Protein AF-A0A6J5U929-F1 (afdb_monomer_lite)

Organism: Prunus armeniaca (NCBI:txid36596)

Structure (mmCIF, N/CA/C/O backbone):
data_AF-A0A6J5U929-F1
#
_entry.id   AF-A0A6J5U929-F1
#
loop_
_atom_site.group_PDB
_atom_site.id
_atom_site.type_symbol
_atom_site.label_atom_id
_atom_site.label_alt_id
_atom_site.label_comp_id
_atom_site.label_asym_id
_atom_site.label_entity_id
_atom_site.label_seq_id
_atom_site.pdbx_PDB_ins_code
_atom_site.Cartn_x
_atom_site.Cartn_y
_atom_site.Cartn_z
_atom_site.occupancy
_atom_site.B_iso_or_equiv
_atom_site.auth_seq_id
_atom_site.auth_comp_id
_atom_site.auth_asym_id
_atom_site.auth_atom_id
_atom_site.pdbx_PDB_model_num
ATOM 1 N N . MET A 1 1 ? 29.048 14.271 -20.921 1.00 42.47 1 MET A N 1
ATOM 2 C CA . MET A 1 1 ? 29.040 13.132 -19.979 1.00 42.47 1 MET A CA 1
ATOM 3 C C . MET A 1 1 ? 27.634 12.599 -20.004 1.00 42.47 1 MET A C 1
ATOM 5 O O . MET A 1 1 ? 26.726 13.245 -19.487 1.00 42.47 1 MET A O 1
ATOM 9 N N . ASP A 1 2 ? 27.470 11.508 -20.732 1.00 53.41 2 ASP A N 1
ATOM 10 C CA . ASP A 1 2 ? 26.174 10.998 -21.149 1.00 53.41 2 ASP A CA 1
ATOM 11 C C . ASP A 1 2 ? 25.442 10.473 -19.909 1.00 53.41 2 ASP A C 1
ATOM 13 O O . ASP A 1 2 ? 25.876 9.509 -19.286 1.00 53.41 2 ASP A O 1
ATOM 17 N N . HIS A 1 3 ? 24.356 11.145 -19.514 1.00 64.94 3 HIS A N 1
ATOM 18 C CA . HIS A 1 3 ? 23.534 10.817 -18.334 1.00 64.94 3 HIS A CA 1
ATOM 19 C C . HIS A 1 3 ? 22.684 9.542 -18.519 1.00 64.94 3 HIS A C 1
ATOM 21 O O . HIS A 1 3 ? 21.766 9.266 -17.752 1.00 64.94 3 HIS A O 1
ATOM 27 N N . CYS A 1 4 ? 22.982 8.763 -19.555 1.00 73.81 4 CYS A N 1
ATOM 28 C CA . CYS A 1 4 ? 22.155 7.684 -20.056 1.00 73.81 4 CYS A CA 1
ATOM 29 C C . CYS A 1 4 ? 22.738 6.322 -19.708 1.00 73.81 4 CYS A C 1
ATOM 31 O O . CYS A 1 4 ? 23.890 6.023 -20.027 1.00 73.81 4 CYS A O 1
ATOM 33 N N . MET A 1 5 ? 21.928 5.478 -19.073 1.00 79.19 5 MET A N 1
ATOM 34 C CA . MET A 1 5 ? 22.334 4.125 -18.708 1.00 79.19 5 MET A CA 1
ATOM 35 C C . MET A 1 5 ? 22.215 3.149 -19.880 1.00 79.19 5 MET A C 1
ATOM 37 O O . MET A 1 5 ? 21.449 3.352 -20.823 1.00 79.19 5 MET A O 1
ATOM 41 N N . SER A 1 6 ? 22.964 2.045 -19.807 1.00 82.88 6 SER A N 1
ATOM 42 C CA . SER A 1 6 ? 22.823 0.967 -20.784 1.00 82.88 6 SER A CA 1
ATOM 43 C C . SER A 1 6 ? 21.460 0.280 -20.652 1.00 82.88 6 SER A C 1
ATOM 45 O O . SER A 1 6 ? 20.872 0.213 -19.569 1.00 82.88 6 SER A O 1
ATOM 47 N N . HIS A 1 7 ? 20.978 -0.303 -21.752 1.00 80.88 7 HIS A N 1
ATOM 48 C CA . HIS A 1 7 ? 19.718 -1.049 -21.763 1.00 80.88 7 HIS A CA 1
ATOM 49 C C . HIS A 1 7 ? 19.667 -2.173 -20.716 1.00 80.88 7 HIS A C 1
ATOM 51 O O . HIS A 1 7 ? 18.620 -2.379 -20.104 1.00 80.88 7 HIS A O 1
ATOM 57 N N . THR A 1 8 ? 20.781 -2.877 -20.488 1.00 85.31 8 THR A N 1
ATOM 58 C CA . THR A 1 8 ? 20.856 -3.960 -19.497 1.00 85.31 8 THR A CA 1
ATOM 59 C C . THR A 1 8 ? 20.686 -3.426 -18.078 1.00 85.31 8 THR A C 1
ATOM 61 O O . THR A 1 8 ? 19.829 -3.925 -17.356 1.00 85.31 8 THR A O 1
ATOM 64 N N . LEU A 1 9 ? 21.405 -2.355 -17.707 1.00 88.00 9 LEU A N 1
ATOM 65 C CA . LEU A 1 9 ? 21.250 -1.745 -16.380 1.00 88.00 9 LEU A CA 1
ATOM 66 C C . LEU A 1 9 ? 19.817 -1.237 -16.1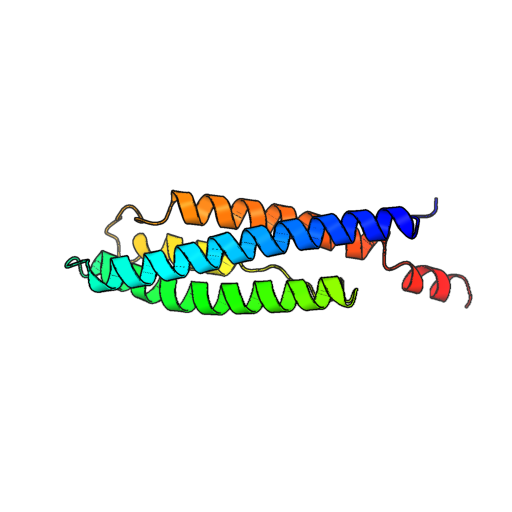60 1.00 88.00 9 LEU A C 1
ATOM 68 O O . LEU A 1 9 ? 19.239 -1.462 -15.100 1.00 88.00 9 LEU A O 1
ATOM 72 N N . CYS A 1 10 ? 19.208 -0.616 -17.172 1.00 88.69 10 CYS A N 1
ATOM 73 C CA . CYS A 1 10 ? 17.813 -0.183 -17.091 1.00 88.69 10 CYS A CA 1
ATOM 74 C C . CYS A 1 10 ? 16.836 -1.349 -16.892 1.00 88.69 10 CYS A C 1
ATOM 76 O O . CYS A 1 10 ? 15.857 -1.217 -16.156 1.00 88.69 10 CYS A O 1
ATOM 78 N N . SER A 1 11 ? 17.094 -2.498 -17.521 1.00 91.00 11 SER A N 1
ATOM 79 C CA . SER A 1 11 ? 16.295 -3.709 -17.318 1.00 91.00 11 SER A CA 1
ATOM 80 C C . SER A 1 11 ? 16.423 -4.243 -15.889 1.00 91.00 11 SER A C 1
ATOM 82 O O . SER A 1 11 ? 15.411 -4.604 -15.286 1.00 91.00 11 SER A O 1
ATOM 84 N N . ASP A 1 12 ? 17.634 -4.254 -15.333 1.00 93.75 12 ASP A N 1
ATOM 85 C CA . ASP A 1 12 ? 17.885 -4.726 -13.967 1.00 93.75 12 ASP A CA 1
ATOM 86 C C . ASP A 1 12 ? 17.183 -3.835 -12.936 1.00 93.75 12 ASP A C 1
ATOM 88 O O . ASP A 1 12 ? 16.468 -4.325 -12.061 1.00 93.75 12 ASP A O 1
ATOM 92 N N . VAL A 1 13 ? 17.298 -2.514 -13.087 1.00 94.38 13 VAL A N 1
ATOM 93 C CA . VAL A 1 13 ? 16.661 -1.539 -12.189 1.00 94.38 13 VAL A CA 1
ATOM 94 C C . VAL A 1 13 ? 15.137 -1.588 -12.308 1.00 94.38 13 VAL A C 1
ATOM 96 O O . VAL A 1 13 ? 14.435 -1.534 -11.299 1.00 94.38 13 VAL A O 1
ATOM 99 N N . LYS A 1 14 ? 14.599 -1.786 -13.517 1.00 94.94 14 LYS A N 1
ATOM 100 C CA . LYS A 1 14 ? 13.169 -2.059 -13.720 1.00 94.94 14 LYS A CA 1
ATOM 101 C C . LYS A 1 14 ? 12.735 -3.352 -13.023 1.00 94.94 14 LYS A C 1
ATOM 103 O O . LYS A 1 14 ? 11.641 -3.406 -12.464 1.00 94.94 14 LYS A O 1
ATOM 108 N N . GLY A 1 15 ? 13.576 -4.384 -13.032 1.00 96.06 15 GLY A N 1
ATOM 109 C CA . GLY A 1 15 ? 13.363 -5.610 -12.262 1.00 96.06 15 GLY A CA 1
ATOM 110 C C . GLY A 1 15 ? 13.291 -5.345 -10.756 1.00 96.06 15 GLY A C 1
ATOM 111 O O . GLY A 1 15 ? 12.347 -5.789 -10.104 1.00 96.06 15 GLY A O 1
ATOM 112 N N . LEU A 1 16 ? 14.229 -4.559 -10.221 1.00 96.31 16 LEU A N 1
ATOM 113 C CA . LEU A 1 16 ? 14.237 -4.148 -8.813 1.00 96.31 16 LEU A CA 1
ATOM 114 C C . LEU A 1 16 ? 12.991 -3.335 -8.439 1.00 96.31 16 LEU A C 1
ATOM 116 O O . LEU A 1 16 ? 12.375 -3.617 -7.413 1.00 96.31 16 LEU A O 1
ATOM 120 N N . ALA A 1 17 ? 12.579 -2.388 -9.288 1.00 95.94 17 ALA A N 1
ATOM 121 C CA . ALA A 1 17 ? 11.362 -1.602 -9.087 1.00 95.94 17 ALA A CA 1
ATOM 122 C C . ALA A 1 17 ? 10.125 -2.500 -8.966 1.00 95.94 17 ALA A C 1
ATOM 124 O O . ALA A 1 17 ? 9.316 -2.320 -8.060 1.00 95.94 17 ALA A O 1
ATOM 125 N N . ARG A 1 18 ? 10.002 -3.508 -9.841 1.00 96.56 18 ARG A N 1
ATOM 126 C CA . ARG A 1 18 ? 8.893 -4.474 -9.800 1.00 96.56 18 ARG A CA 1
ATOM 127 C C . ARG A 1 18 ? 8.885 -5.287 -8.511 1.00 96.56 18 ARG A C 1
ATOM 129 O O . ARG A 1 18 ? 7.845 -5.379 -7.878 1.00 96.56 18 ARG A O 1
ATOM 136 N N . ILE A 1 19 ? 10.035 -5.814 -8.089 1.00 96.81 19 ILE A N 1
ATOM 137 C CA . ILE A 1 19 ? 10.139 -6.575 -6.833 1.00 96.81 19 ILE A CA 1
ATOM 138 C C . ILE A 1 19 ? 9.737 -5.702 -5.633 1.00 96.81 19 ILE A C 1
ATOM 140 O O . ILE A 1 19 ? 9.007 -6.155 -4.752 1.00 96.81 19 ILE A O 1
ATOM 144 N N . ALA A 1 20 ? 10.186 -4.445 -5.597 1.00 96.12 20 ALA A N 1
ATOM 145 C CA . ALA A 1 20 ? 9.858 -3.520 -4.516 1.00 96.12 20 ALA A CA 1
ATOM 146 C C . ALA A 1 20 ? 8.363 -3.139 -4.504 1.00 96.12 20 ALA A C 1
ATOM 148 O O . ALA A 1 20 ? 7.741 -3.122 -3.437 1.00 96.12 20 ALA A O 1
ATOM 149 N N . LEU A 1 21 ? 7.760 -2.914 -5.678 1.00 97.12 21 LEU A N 1
ATOM 150 C CA . LEU A 1 21 ? 6.319 -2.683 -5.829 1.00 97.12 21 LEU A CA 1
ATOM 151 C C . LEU A 1 21 ? 5.497 -3.903 -5.404 1.00 97.12 21 LEU A C 1
ATOM 153 O O . LEU A 1 21 ? 4.571 -3.749 -4.612 1.00 97.12 21 LEU A O 1
ATOM 157 N N . ASP A 1 22 ? 5.869 -5.109 -5.838 1.00 96.31 22 ASP A N 1
ATOM 158 C CA . ASP A 1 22 ? 5.188 -6.356 -5.469 1.00 96.31 22 ASP A CA 1
ATOM 159 C C . ASP A 1 22 ? 5.232 -6.590 -3.951 1.00 96.31 22 ASP A C 1
ATOM 161 O O . ASP A 1 22 ? 4.235 -6.984 -3.334 1.00 96.31 22 ASP A O 1
ATOM 165 N N . GLN A 1 23 ? 6.370 -6.297 -3.315 1.00 96.25 23 GLN A N 1
ATOM 166 C CA . GLN A 1 23 ? 6.507 -6.388 -1.864 1.00 96.25 23 GLN A CA 1
ATOM 167 C C . GLN A 1 23 ? 5.657 -5.335 -1.140 1.00 96.25 23 GLN A C 1
ATOM 169 O O . GLN A 1 23 ? 5.044 -5.641 -0.111 1.00 96.25 23 GLN A O 1
ATOM 174 N N . THR A 1 24 ? 5.596 -4.112 -1.675 1.00 96.62 24 THR A N 1
ATOM 175 C CA . THR A 1 24 ? 4.734 -3.039 -1.158 1.00 96.62 24 THR A CA 1
ATOM 176 C C . THR A 1 24 ? 3.266 -3.451 -1.259 1.00 96.62 24 THR A C 1
ATOM 178 O O . THR A 1 24 ? 2.557 -3.414 -0.257 1.00 96.62 24 THR A O 1
ATOM 181 N N . LEU A 1 25 ? 2.831 -3.940 -2.425 1.00 97.12 25 LEU A N 1
ATOM 182 C CA . LEU A 1 25 ? 1.472 -4.416 -2.677 1.00 97.12 25 LEU A CA 1
ATOM 183 C C . LEU A 1 25 ? 1.090 -5.562 -1.741 1.00 97.12 25 LEU A C 1
ATOM 185 O O . LEU A 1 25 ? 0.037 -5.515 -1.111 1.00 97.12 25 LEU A O 1
ATOM 189 N N . THR A 1 26 ? 1.961 -6.562 -1.601 1.00 97.69 26 THR A N 1
ATOM 190 C CA . THR A 1 26 ? 1.731 -7.718 -0.722 1.00 97.69 26 THR A CA 1
ATOM 191 C C . THR A 1 26 ? 1.522 -7.277 0.726 1.00 97.69 26 THR A C 1
ATOM 193 O O . THR A 1 26 ? 0.564 -7.701 1.374 1.00 97.69 26 THR A O 1
ATOM 196 N N . ASN A 1 27 ? 2.378 -6.382 1.227 1.00 97.44 27 ASN A N 1
ATOM 197 C CA . ASN A 1 27 ? 2.254 -5.853 2.585 1.00 97.44 27 ASN A CA 1
ATOM 198 C C . ASN A 1 27 ? 0.988 -4.999 2.756 1.00 97.44 27 ASN A C 1
ATOM 200 O O . ASN A 1 27 ? 0.342 -5.070 3.808 1.00 97.44 27 ASN A O 1
ATOM 204 N N . SER A 1 28 ? 0.615 -4.224 1.735 1.00 98.00 28 SER A N 1
ATOM 205 C CA . SER A 1 28 ? -0.600 -3.409 1.741 1.00 98.00 28 SER A CA 1
ATOM 206 C C . SER A 1 28 ? -1.866 -4.262 1.759 1.00 98.00 28 SER A C 1
ATOM 208 O O . SER A 1 28 ? -2.736 -4.028 2.593 1.00 98.00 28 SER A O 1
ATOM 210 N N . VAL A 1 29 ? -1.948 -5.300 0.923 1.00 98.12 29 VAL A N 1
ATOM 211 C CA . VAL A 1 29 ? -3.091 -6.228 0.877 1.00 98.12 29 VAL A CA 1
ATOM 212 C C . VAL A 1 29 ? -3.224 -7.019 2.181 1.00 98.12 29 VAL A C 1
ATOM 214 O O . VAL A 1 29 ? -4.321 -7.121 2.733 1.00 98.12 29 VAL A O 1
ATOM 217 N N . ASP A 1 30 ? -2.118 -7.531 2.734 1.00 98.31 30 ASP A N 1
ATOM 218 C CA . ASP A 1 30 ? -2.142 -8.219 4.033 1.00 98.31 30 ASP A CA 1
ATOM 219 C C . ASP A 1 30 ? -2.600 -7.278 5.161 1.00 98.31 30 ASP A C 1
ATOM 221 O O . ASP A 1 30 ? -3.407 -7.642 6.023 1.00 98.31 30 ASP A O 1
ATOM 225 N N . THR A 1 31 ? -2.144 -6.024 5.135 1.00 98.38 31 THR A N 1
ATOM 226 C CA . THR A 1 31 ? -2.555 -5.030 6.130 1.00 98.38 31 THR A CA 1
ATOM 227 C C . THR A 1 31 ? -4.013 -4.606 5.948 1.00 98.38 31 THR A C 1
ATOM 229 O O . THR A 1 31 ? -4.722 -4.489 6.947 1.00 98.38 31 THR A O 1
ATOM 232 N N . GLN A 1 32 ? -4.518 -4.494 4.718 1.00 97.69 32 GLN A N 1
ATOM 233 C CA . GLN A 1 32 ? -5.940 -4.269 4.441 1.00 97.69 32 GLN A CA 1
ATOM 234 C C . GLN A 1 32 ? -6.802 -5.401 5.025 1.00 97.69 32 GLN A C 1
ATOM 236 O O . GLN A 1 32 ? -7.786 -5.144 5.726 1.00 97.69 32 GLN A O 1
ATOM 241 N N . ALA A 1 33 ? -6.395 -6.661 4.845 1.00 98.06 33 ALA A N 1
ATOM 242 C CA . ALA A 1 33 ? -7.078 -7.802 5.454 1.00 98.06 33 ALA A CA 1
ATOM 243 C C . ALA A 1 33 ? -7.053 -7.738 6.994 1.00 98.06 33 ALA A C 1
ATOM 245 O O . ALA A 1 33 ? -8.058 -8.031 7.654 1.00 98.06 33 ALA A O 1
ATOM 246 N N . ARG A 1 34 ? -5.931 -7.308 7.588 1.00 98.00 34 ARG A N 1
ATOM 247 C CA . ARG A 1 34 ? -5.818 -7.081 9.037 1.00 98.00 34 ARG A CA 1
ATOM 248 C C . ARG A 1 34 ? -6.743 -5.963 9.520 1.00 98.00 34 ARG A C 1
ATOM 250 O O . ARG A 1 34 ? -7.387 -6.142 10.553 1.00 98.00 34 ARG A O 1
ATOM 257 N N . ILE A 1 35 ? -6.841 -4.856 8.785 1.00 98.44 35 ILE A N 1
ATOM 258 C CA . ILE A 1 35 ? -7.743 -3.737 9.087 1.00 98.44 35 ILE A CA 1
ATOM 259 C C . ILE A 1 35 ? -9.191 -4.225 9.131 1.00 98.44 35 ILE A C 1
ATOM 261 O O . ILE A 1 35 ? -9.896 -3.951 10.101 1.00 98.44 35 ILE A O 1
ATOM 265 N N . VAL A 1 36 ? -9.628 -4.995 8.128 1.00 98.06 36 VAL A N 1
ATOM 266 C CA . VAL A 1 36 ? -10.994 -5.541 8.076 1.00 98.06 36 VAL A CA 1
ATOM 267 C C . VAL A 1 36 ? -11.293 -6.417 9.294 1.00 98.06 36 VAL A C 1
ATOM 269 O O . VAL A 1 36 ? -12.359 -6.278 9.894 1.00 98.06 36 VAL A O 1
ATOM 272 N N . ARG A 1 37 ? -10.353 -7.279 9.707 1.00 98.25 37 ARG A N 1
ATOM 273 C CA . ARG A 1 37 ? -10.514 -8.098 10.922 1.00 98.25 37 ARG A CA 1
ATOM 274 C C . ARG A 1 37 ? -10.636 -7.235 12.176 1.00 98.25 37 ARG A C 1
ATOM 276 O O . ARG A 1 37 ? -11.620 -7.358 12.898 1.00 98.25 37 ARG A O 1
ATOM 283 N N . LEU A 1 38 ? -9.693 -6.316 12.390 1.00 97.88 38 LEU A N 1
ATOM 284 C CA . LEU A 1 38 ? -9.694 -5.427 13.557 1.00 97.88 38 LEU A CA 1
ATOM 285 C C . LEU A 1 38 ? -10.963 -4.571 13.634 1.00 97.88 38 LEU A C 1
ATOM 287 O O . LEU A 1 38 ? -11.479 -4.335 14.724 1.00 97.88 38 LEU A O 1
ATOM 291 N N . PHE A 1 39 ? -11.479 -4.122 12.487 1.00 97.81 39 PHE A N 1
ATOM 292 C CA . PHE A 1 39 ? -12.695 -3.315 12.416 1.00 97.81 39 PHE A CA 1
ATOM 293 C C . PHE A 1 39 ? -13.917 -4.086 12.927 1.00 97.81 39 PHE A C 1
ATOM 295 O O . PHE A 1 39 ? -14.745 -3.525 13.644 1.00 97.81 39 PHE A O 1
ATOM 302 N N . ASN A 1 40 ? -14.007 -5.372 12.580 1.00 97.56 40 ASN A N 1
ATOM 303 C CA . ASN A 1 40 ? -15.100 -6.246 12.999 1.00 97.56 40 ASN A CA 1
ATOM 304 C C . ASN A 1 40 ? -14.970 -6.700 14.463 1.00 97.56 40 ASN A C 1
ATOM 306 O O . ASN A 1 40 ? -15.980 -6.974 15.105 1.00 97.56 40 ASN A O 1
ATOM 310 N N . GLU A 1 41 ? -13.745 -6.795 14.984 1.00 97.12 41 GLU A N 1
ATOM 311 C CA . GLU A 1 41 ? -13.459 -7.297 16.336 1.00 97.12 41 GLU A CA 1
ATOM 312 C C . GLU A 1 41 ? -13.494 -6.206 17.416 1.00 97.12 41 GLU A C 1
ATOM 314 O O . GLU A 1 41 ? -13.835 -6.480 18.566 1.00 97.12 41 GLU A O 1
ATOM 319 N N . THR A 1 42 ? -13.119 -4.968 17.082 1.00 95.62 42 THR A N 1
ATOM 320 C CA . THR A 1 42 ? -13.018 -3.898 18.080 1.00 95.62 42 THR A CA 1
ATOM 321 C C . THR A 1 42 ? -14.392 -3.473 18.592 1.00 95.62 42 THR A C 1
ATOM 323 O O . THR A 1 42 ? -15.337 -3.328 17.816 1.00 95.62 42 THR A O 1
ATOM 326 N N . SER A 1 43 ? -14.497 -3.203 19.896 1.00 95.44 43 SER A N 1
ATOM 327 C CA . SER A 1 43 ? -15.627 -2.500 20.516 1.00 95.44 43 SER A CA 1
ATOM 328 C C . SER A 1 43 ? -15.367 -0.995 20.687 1.00 95.44 43 SER A C 1
ATOM 330 O O . SER A 1 43 ? -16.327 -0.232 20.790 1.00 95.44 43 SER A O 1
ATOM 332 N N . ASP A 1 44 ? -14.100 -0.562 20.656 1.00 92.81 44 ASP A N 1
ATOM 333 C CA . ASP A 1 44 ? -13.682 0.832 20.842 1.00 92.81 44 ASP A CA 1
ATOM 334 C C . ASP A 1 44 ? -14.047 1.673 19.608 1.00 92.81 44 ASP A C 1
ATOM 336 O O . ASP A 1 44 ? -13.570 1.426 18.498 1.00 92.81 44 ASP A O 1
ATOM 340 N N . GLU A 1 45 ? -14.906 2.676 19.802 1.00 91.94 45 GLU A N 1
ATOM 341 C CA . GLU A 1 45 ? -15.410 3.543 18.733 1.00 91.94 45 GLU A CA 1
ATOM 342 C C . GLU A 1 45 ? -14.328 4.412 18.079 1.00 91.94 45 GLU A C 1
ATOM 344 O O . GLU A 1 45 ? -14.394 4.655 16.873 1.00 91.94 45 GLU A O 1
ATOM 349 N N . TYR A 1 46 ? -13.315 4.850 18.833 1.00 90.69 46 TYR A N 1
ATOM 350 C CA . TYR A 1 46 ? -12.207 5.640 18.290 1.00 90.69 46 TYR A CA 1
ATOM 351 C C . TYR A 1 46 ? -11.324 4.771 17.402 1.00 90.69 46 TYR A C 1
ATOM 353 O O . TYR A 1 46 ? -11.011 5.156 16.274 1.00 90.69 46 TYR A O 1
ATOM 361 N N . ILE A 1 47 ? -10.988 3.568 17.875 1.00 93.81 47 ILE A N 1
ATOM 362 C CA . ILE A 1 47 ? -10.251 2.586 17.076 1.00 93.81 47 ILE A CA 1
ATOM 363 C C . ILE A 1 47 ? -11.064 2.201 15.838 1.00 93.81 47 ILE A C 1
ATOM 365 O O . ILE A 1 47 ? -10.515 2.166 14.740 1.00 93.81 47 ILE A O 1
ATOM 369 N N . ARG A 1 48 ? -12.378 1.983 15.975 1.00 95.31 48 ARG A N 1
ATOM 370 C CA . ARG A 1 48 ? -13.255 1.656 14.842 1.00 95.31 48 ARG A CA 1
ATOM 371 C C . ARG A 1 48 ? -13.278 2.767 13.793 1.00 95.31 48 ARG A C 1
ATOM 373 O O . ARG A 1 48 ? -13.219 2.466 12.605 1.00 95.31 48 ARG A O 1
ATOM 380 N N . LYS A 1 49 ? -13.330 4.036 14.208 1.00 94.44 49 LYS A N 1
ATOM 381 C CA . LYS A 1 49 ? -13.295 5.189 13.295 1.00 94.44 49 LYS A CA 1
ATOM 382 C C . LYS A 1 49 ? -11.961 5.296 12.550 1.00 94.44 49 LYS A C 1
ATOM 384 O O . LYS A 1 49 ? -11.971 5.500 11.335 1.00 94.44 49 LYS A O 1
ATOM 389 N N . GLY A 1 50 ? -10.841 5.131 13.257 1.00 95.69 50 GLY A N 1
ATOM 390 C CA . GLY A 1 50 ? -9.514 5.111 12.635 1.00 95.69 50 GLY A CA 1
ATOM 391 C C . GLY A 1 50 ? -9.386 3.972 11.623 1.00 95.69 50 GLY A C 1
ATOM 392 O O . GLY A 1 50 ? -9.063 4.197 10.462 1.00 95.69 50 GLY A O 1
ATOM 393 N N . LEU A 1 51 ? -9.793 2.760 12.010 1.00 97.69 51 LEU A N 1
ATOM 394 C CA . LEU A 1 51 ? -9.822 1.601 11.115 1.00 97.69 51 LEU A CA 1
ATOM 395 C C . LEU A 1 51 ? -10.743 1.803 9.907 1.00 97.69 51 LEU A C 1
ATOM 397 O O . LEU A 1 51 ? -10.398 1.359 8.821 1.00 97.69 51 LEU A O 1
ATOM 401 N N . GLY A 1 52 ? -11.886 2.474 10.073 1.00 97.69 52 GLY A N 1
ATOM 402 C CA . GLY A 1 52 ? -12.764 2.847 8.963 1.00 97.69 52 GLY A CA 1
ATOM 403 C C . GLY A 1 52 ? -12.050 3.729 7.940 1.00 97.69 52 GLY A C 1
ATOM 404 O O . GLY A 1 52 ? -12.063 3.404 6.762 1.00 97.69 52 GLY A O 1
ATOM 405 N N . THR A 1 53 ? -11.339 4.760 8.409 1.00 97.38 53 THR A N 1
ATOM 406 C CA . THR A 1 53 ? -10.513 5.621 7.540 1.00 97.38 53 THR A CA 1
ATOM 407 C C . THR A 1 53 ? -9.428 4.794 6.852 1.00 97.38 53 THR A C 1
ATOM 409 O O . THR A 1 53 ? -9.275 4.847 5.640 1.00 97.38 53 THR A O 1
ATOM 412 N N . CYS A 1 54 ? -8.729 3.940 7.602 1.00 98.12 54 CYS A N 1
ATOM 413 C CA . CYS A 1 54 ? -7.708 3.063 7.041 1.00 98.12 54 CYS A CA 1
ATOM 414 C C . CYS A 1 54 ? -8.223 2.106 5.962 1.00 98.12 54 CYS A C 1
ATOM 416 O O . CYS A 1 54 ? -7.448 1.757 5.080 1.00 98.12 54 CYS A O 1
ATOM 418 N N . LYS A 1 55 ? -9.485 1.655 6.003 1.00 98.12 55 LYS A N 1
ATOM 419 C CA . LYS A 1 55 ? -10.040 0.807 4.932 1.00 98.12 55 LYS A CA 1
ATOM 420 C C . LYS A 1 55 ? -10.050 1.548 3.601 1.00 98.12 55 LYS A C 1
ATOM 422 O O . LYS A 1 55 ? -9.594 0.980 2.613 1.00 98.12 55 LYS A O 1
ATOM 427 N N . ASP A 1 56 ? -10.534 2.785 3.615 1.00 97.88 56 ASP A N 1
ATOM 428 C CA . ASP A 1 56 ? -10.655 3.621 2.422 1.00 97.88 56 ASP A CA 1
ATOM 429 C C . ASP A 1 56 ? -9.262 3.986 1.884 1.00 97.88 56 ASP A C 1
ATOM 431 O O . ASP A 1 56 ? -8.974 3.779 0.707 1.00 97.88 56 ASP A O 1
ATOM 435 N N . GLU A 1 57 ? -8.352 4.416 2.764 1.00 98.12 57 GLU A N 1
ATOM 436 C CA . GLU A 1 57 ? -6.978 4.768 2.381 1.00 98.12 57 GLU A CA 1
ATOM 437 C C . GLU A 1 57 ? -6.201 3.567 1.811 1.00 98.12 57 GLU A C 1
ATOM 439 O O . GLU A 1 57 ? -5.513 3.688 0.800 1.00 98.12 57 GLU A O 1
ATOM 444 N N . TYR A 1 58 ? -6.323 2.375 2.409 1.00 98.06 58 TYR A N 1
ATOM 445 C CA . TYR A 1 58 ? -5.639 1.187 1.887 1.00 98.06 58 TYR A CA 1
ATOM 446 C C . TYR A 1 58 ? -6.218 0.697 0.558 1.00 98.06 58 TYR A C 1
ATOM 448 O O . TYR A 1 58 ? -5.463 0.163 -0.251 1.00 98.06 58 TYR A O 1
ATOM 456 N N . ASP A 1 59 ? -7.520 0.860 0.316 1.00 97.31 59 ASP A N 1
ATOM 457 C CA . ASP A 1 59 ? -8.123 0.529 -0.980 1.00 97.31 59 ASP A CA 1
ATOM 458 C C . ASP A 1 59 ? -7.567 1.424 -2.097 1.00 97.31 59 ASP A C 1
ATOM 460 O O . ASP A 1 59 ? -7.070 0.928 -3.113 1.00 97.31 59 ASP A O 1
ATOM 464 N N . LEU A 1 60 ? -7.519 2.739 -1.849 1.00 96.75 60 LEU A N 1
ATOM 465 C CA . LEU A 1 60 ? -6.883 3.708 -2.745 1.00 96.75 60 LEU A CA 1
ATOM 466 C C . LEU A 1 60 ? -5.398 3.388 -2.960 1.00 96.75 60 LEU A C 1
ATOM 468 O O . LEU A 1 60 ? -4.924 3.347 -4.097 1.00 96.75 60 LEU A O 1
ATOM 472 N N . GLY A 1 61 ? -4.670 3.115 -1.876 1.00 96.75 61 GLY A N 1
ATOM 473 C CA . GLY A 1 61 ? -3.247 2.794 -1.911 1.00 96.75 61 GLY A CA 1
ATOM 474 C C . GLY A 1 61 ? -2.937 1.532 -2.720 1.00 96.75 61 GLY A C 1
ATOM 475 O O . GLY A 1 61 ? -2.008 1.525 -3.526 1.00 96.75 61 GLY A O 1
ATOM 476 N N . VAL A 1 62 ? -3.735 0.471 -2.563 1.00 97.44 62 VAL A N 1
ATOM 477 C CA . VAL A 1 62 ? -3.615 -0.767 -3.355 1.00 97.44 62 VAL A CA 1
ATOM 478 C C . VAL A 1 62 ? -3.847 -0.494 -4.844 1.00 97.44 62 VAL A C 1
ATOM 480 O O . VAL A 1 62 ? -3.085 -0.992 -5.680 1.00 97.44 62 VAL A O 1
ATOM 483 N N . GLY A 1 63 ? -4.841 0.333 -5.182 1.00 96.31 63 GLY A N 1
ATOM 484 C CA . GLY A 1 63 ? -5.080 0.779 -6.556 1.00 96.31 63 GLY A CA 1
ATOM 485 C C . GLY A 1 63 ? -3.868 1.503 -7.151 1.00 96.31 63 GLY A C 1
ATOM 486 O O . GLY A 1 63 ? -3.381 1.116 -8.214 1.00 96.31 63 GLY A O 1
ATOM 487 N N . LYS A 1 64 ? -3.314 2.478 -6.421 1.00 95.75 64 LYS A N 1
ATOM 488 C CA . LYS A 1 64 ? -2.135 3.251 -6.844 1.00 95.75 64 LYS A CA 1
ATOM 489 C C . LYS A 1 64 ? -0.893 2.388 -7.062 1.00 95.75 64 LYS A C 1
ATOM 491 O O . LYS A 1 64 ? -0.221 2.535 -8.077 1.00 95.75 64 LYS A O 1
ATOM 496 N N . ILE A 1 65 ? -0.591 1.456 -6.151 1.00 97.25 65 ILE A N 1
ATOM 497 C CA . ILE A 1 65 ? 0.560 0.548 -6.323 1.00 97.25 65 ILE A CA 1
ATOM 498 C C . ILE A 1 65 ? 0.367 -0.332 -7.565 1.00 97.25 65 ILE A C 1
ATOM 500 O O . ILE A 1 65 ? 1.316 -0.579 -8.314 1.00 97.25 65 ILE A O 1
ATOM 504 N N . THR A 1 66 ? -0.861 -0.802 -7.800 1.00 96.69 66 THR A N 1
ATOM 505 C CA . THR A 1 66 ? -1.191 -1.626 -8.971 1.00 96.69 66 THR A CA 1
ATOM 506 C C . THR A 1 66 ? -0.961 -0.852 -10.270 1.00 96.69 66 THR A C 1
ATOM 508 O O . THR A 1 66 ? -0.324 -1.369 -11.189 1.00 96.69 66 THR A O 1
ATOM 511 N N . GLU A 1 67 ? -1.415 0.399 -10.331 1.00 96.38 67 GLU A N 1
ATOM 512 C CA . GLU A 1 67 ? -1.189 1.294 -11.470 1.00 96.38 67 GLU A CA 1
ATOM 513 C C . GLU A 1 67 ? 0.306 1.590 -11.675 1.00 96.38 67 GLU A C 1
ATOM 515 O O . GLU A 1 67 ? 0.828 1.410 -12.778 1.00 96.38 67 GLU A O 1
ATOM 520 N N . ALA A 1 68 ? 1.034 1.935 -10.607 1.00 96.50 68 ALA A N 1
ATOM 521 C CA . ALA A 1 68 ? 2.478 2.161 -10.664 1.00 96.50 68 ALA A CA 1
ATOM 522 C C . ALA A 1 68 ? 3.224 0.938 -11.221 1.00 96.50 68 ALA A C 1
ATOM 524 O O . ALA A 1 68 ? 4.104 1.068 -12.074 1.00 96.50 68 ALA A O 1
ATOM 525 N N . THR A 1 69 ? 2.826 -0.266 -10.802 1.00 96.69 69 THR A N 1
ATOM 526 C CA . THR A 1 69 ? 3.381 -1.537 -11.296 1.00 96.69 69 THR A CA 1
ATOM 527 C C . THR A 1 69 ? 3.163 -1.710 -12.793 1.00 96.69 69 THR A C 1
ATOM 529 O O . THR A 1 69 ? 4.099 -2.065 -13.516 1.00 96.69 69 THR A O 1
ATOM 532 N N . GLN A 1 70 ? 1.959 -1.419 -13.288 1.00 96.69 70 GLN A N 1
ATOM 533 C CA . GLN A 1 70 ? 1.660 -1.473 -14.719 1.00 96.69 70 GLN A CA 1
ATOM 534 C C . GLN A 1 70 ? 2.503 -0.462 -15.503 1.00 96.69 70 GLN A C 1
ATOM 536 O O . GLN A 1 70 ? 3.109 -0.827 -16.513 1.00 96.69 70 GLN A O 1
ATOM 541 N N . ASN A 1 71 ? 2.632 0.767 -15.006 1.00 96.56 71 ASN A N 1
ATOM 542 C CA . ASN A 1 71 ? 3.443 1.801 -15.644 1.00 96.56 71 ASN A CA 1
ATOM 543 C C . ASN A 1 71 ? 4.936 1.437 -15.674 1.00 96.56 71 ASN A C 1
ATOM 545 O O . ASN A 1 71 ? 5.573 1.577 -16.720 1.00 96.56 71 ASN A O 1
ATOM 549 N N . VAL A 1 72 ? 5.494 0.849 -14.608 1.00 95.25 72 VAL A N 1
ATOM 550 C CA . VAL A 1 72 ? 6.865 0.306 -14.640 1.00 95.25 72 VAL A CA 1
ATOM 551 C C . VAL A 1 72 ? 6.994 -0.799 -15.693 1.00 95.25 72 VAL A C 1
ATOM 553 O O . VAL A 1 72 ? 7.946 -0.786 -16.478 1.00 95.25 72 VAL A O 1
ATOM 556 N N . ILE A 1 73 ? 6.044 -1.741 -15.769 1.00 94.25 73 ILE A N 1
ATOM 557 C CA . ILE A 1 73 ? 6.046 -2.832 -16.765 1.00 94.25 73 ILE A CA 1
ATOM 558 C C . ILE A 1 73 ? 6.013 -2.290 -18.198 1.00 94.25 73 ILE A C 1
ATOM 560 O O . ILE A 1 73 ? 6.745 -2.800 -19.050 1.00 94.25 73 ILE A O 1
ATOM 564 N N . LEU A 1 74 ? 5.239 -1.239 -18.456 1.00 94.38 74 LEU A N 1
ATOM 565 C CA . LEU A 1 74 ? 5.136 -0.587 -19.765 1.00 94.38 74 LEU A CA 1
ATOM 566 C C . LEU A 1 74 ? 6.275 0.408 -20.045 1.00 94.38 74 LEU A C 1
ATOM 568 O O . LEU A 1 74 ? 6.365 0.946 -21.144 1.00 94.38 74 LEU A O 1
ATOM 572 N N . SER A 1 75 ? 7.182 0.611 -19.084 1.00 92.00 75 SER A N 1
ATOM 573 C CA . SER A 1 75 ? 8.234 1.637 -19.129 1.00 92.00 75 SER A CA 1
ATOM 574 C C . SER A 1 75 ? 7.704 3.078 -19.205 1.00 92.00 75 SER A C 1
ATOM 576 O O . SER A 1 75 ? 8.408 3.978 -19.656 1.00 92.00 75 SER A O 1
ATOM 578 N N . HIS A 1 76 ? 6.482 3.321 -18.734 1.00 94.19 76 HIS A N 1
ATOM 579 C CA . HIS A 1 76 ? 5.902 4.652 -18.552 1.00 94.19 76 HIS A CA 1
ATOM 580 C C . HIS A 1 76 ? 6.338 5.228 -17.195 1.00 94.19 76 HIS A C 1
ATOM 582 O O . HIS A 1 76 ? 5.529 5.460 -16.304 1.00 94.19 76 HIS A O 1
ATOM 588 N N . PHE A 1 77 ? 7.648 5.399 -16.990 1.00 91.50 77 PHE A N 1
ATOM 589 C CA . PHE A 1 77 ? 8.197 5.687 -15.655 1.00 91.50 77 PHE A CA 1
ATOM 590 C C . PHE A 1 77 ? 7.714 7.015 -15.055 1.00 91.50 77 PHE A C 1
ATOM 592 O O . PHE A 1 77 ? 7.562 7.106 -13.843 1.00 91.50 77 PHE A O 1
ATOM 599 N N . VAL A 1 78 ? 7.427 8.019 -15.893 1.00 90.75 78 VAL A N 1
ATOM 600 C CA . VAL A 1 78 ? 6.880 9.318 -15.454 1.00 90.75 78 VAL A CA 1
ATOM 601 C C . VAL A 1 78 ? 5.494 9.156 -14.817 1.00 90.75 78 VAL A C 1
ATOM 603 O O . VAL A 1 78 ? 5.158 9.879 -13.882 1.00 90.75 78 VAL A O 1
ATOM 606 N N . ASP A 1 79 ? 4.728 8.162 -15.270 1.00 92.75 79 ASP A N 1
ATOM 607 C CA . ASP A 1 79 ? 3.374 7.873 -14.793 1.00 92.75 79 ASP A CA 1
ATOM 608 C C . ASP A 1 79 ? 3.363 6.836 -13.654 1.00 92.75 79 ASP A C 1
ATOM 610 O O . ASP A 1 79 ? 2.329 6.574 -13.043 1.00 92.75 79 ASP A O 1
ATOM 614 N N . ALA A 1 80 ? 4.510 6.236 -13.321 1.00 92.94 80 ALA A N 1
ATOM 615 C CA . ALA A 1 80 ? 4.632 5.213 -12.282 1.00 92.94 80 ALA A CA 1
ATOM 616 C C . ALA A 1 80 ? 4.680 5.804 -10.858 1.00 92.94 80 ALA A C 1
ATOM 618 O O . ALA A 1 80 ? 5.525 5.440 -10.044 1.00 92.94 80 ALA A O 1
ATOM 619 N N . ARG A 1 81 ? 3.786 6.741 -10.537 1.00 86.25 81 ARG A N 1
ATOM 620 C CA . ARG A 1 81 ? 3.761 7.399 -9.223 1.00 86.25 81 ARG A CA 1
ATOM 621 C C . ARG A 1 81 ? 3.414 6.404 -8.117 1.00 86.25 81 ARG A C 1
ATOM 623 O O . ARG A 1 81 ? 2.375 5.756 -8.170 1.00 86.25 81 ARG A O 1
ATOM 630 N N . ASN A 1 82 ? 4.260 6.317 -7.092 1.00 83.19 82 ASN A N 1
ATOM 631 C CA . ASN A 1 82 ? 4.043 5.444 -5.939 1.00 83.19 82 ASN A CA 1
ATOM 632 C C . ASN A 1 82 ? 3.718 6.249 -4.676 1.00 83.19 82 ASN A C 1
ATOM 634 O O . ASN A 1 82 ? 4.512 6.324 -3.738 1.00 83.19 82 ASN A O 1
ATOM 638 N N . ASP A 1 83 ? 2.528 6.839 -4.660 1.00 87.25 83 ASP A N 1
ATOM 639 C CA . ASP A 1 83 ? 2.120 7.765 -3.601 1.00 87.25 83 ASP A CA 1
ATOM 640 C C . ASP A 1 83 ? 1.493 7.057 -2.385 1.00 87.25 83 ASP A C 1
ATOM 642 O O . ASP A 1 83 ? 1.049 7.726 -1.462 1.00 87.25 83 ASP A O 1
ATOM 646 N N . VAL A 1 84 ? 1.522 5.715 -2.321 1.00 94.88 84 VAL A N 1
ATOM 647 C CA . VAL A 1 84 ? 0.878 4.928 -1.244 1.00 94.88 84 VAL A CA 1
ATOM 648 C C . VAL A 1 84 ? 1.344 5.287 0.170 1.00 94.88 84 VAL A C 1
ATOM 650 O O . VAL A 1 84 ? 0.656 5.010 1.152 1.00 94.88 84 VAL A O 1
ATOM 653 N N . ALA A 1 85 ? 2.518 5.908 0.300 1.00 95.94 85 ALA A N 1
ATOM 654 C CA . ALA A 1 85 ? 2.975 6.434 1.577 1.00 95.94 85 ALA A CA 1
ATOM 655 C C . ALA A 1 85 ? 1.992 7.468 2.156 1.00 95.94 85 ALA A C 1
ATOM 657 O O . ALA A 1 85 ? 1.800 7.483 3.370 1.00 95.94 85 ALA A O 1
ATOM 658 N N . ASP A 1 86 ? 1.355 8.288 1.319 1.00 96.31 86 ASP A N 1
ATOM 659 C CA . ASP A 1 86 ? 0.427 9.338 1.747 1.00 96.31 86 ASP A CA 1
ATOM 660 C C . ASP A 1 86 ? -0.880 8.744 2.285 1.00 96.31 86 ASP A C 1
ATOM 662 O O . ASP A 1 86 ? -1.341 9.138 3.360 1.00 96.31 86 ASP A O 1
ATOM 666 N N . GLU A 1 87 ? -1.426 7.729 1.608 1.00 97.25 87 GLU A N 1
ATOM 667 C CA . GLU A 1 87 ? -2.591 6.970 2.085 1.00 97.25 87 GLU A CA 1
ATOM 668 C C . GLU A 1 87 ? -2.299 6.295 3.432 1.00 97.25 87 GLU A C 1
ATOM 670 O O . GLU A 1 87 ? -3.064 6.392 4.397 1.00 97.25 87 GLU A O 1
ATOM 675 N N . VAL A 1 88 ? -1.145 5.633 3.539 1.00 97.50 88 VAL A N 1
ATOM 676 C CA . VAL A 1 88 ? -0.753 4.922 4.762 1.00 97.50 88 VAL A CA 1
ATOM 677 C C . VAL A 1 88 ? -0.510 5.891 5.923 1.00 97.50 88 VAL A C 1
ATOM 679 O O . VAL A 1 88 ? -0.914 5.604 7.052 1.00 97.50 88 VAL A O 1
ATOM 682 N N . ASN A 1 89 ? 0.091 7.054 5.664 1.00 97.00 89 ASN A N 1
ATOM 683 C CA . ASN A 1 89 ? 0.248 8.104 6.671 1.00 97.00 89 ASN A CA 1
ATOM 684 C C . ASN A 1 89 ? -1.112 8.667 7.100 1.00 97.00 89 ASN A C 1
ATOM 686 O O . ASN A 1 89 ? -1.355 8.819 8.295 1.00 97.00 89 ASN A O 1
ATOM 690 N N . THR A 1 90 ? -2.033 8.891 6.160 1.00 96.56 90 THR A N 1
ATOM 691 C CA . THR A 1 90 ? -3.395 9.360 6.463 1.00 96.56 90 THR A CA 1
ATOM 692 C C . THR A 1 90 ? -4.151 8.355 7.338 1.00 96.56 90 THR A C 1
ATOM 694 O O . THR A 1 90 ? -4.809 8.744 8.311 1.00 96.56 90 THR A O 1
ATOM 697 N N . CYS A 1 91 ? -4.000 7.056 7.062 1.00 97.00 91 CYS A N 1
ATOM 698 C CA . CYS A 1 91 ? -4.482 5.989 7.937 1.00 97.00 91 CYS A CA 1
ATOM 699 C C . CYS A 1 91 ? -3.872 6.087 9.346 1.00 97.00 91 CYS A C 1
ATOM 701 O O . CYS A 1 91 ? -4.611 6.073 10.331 1.00 97.00 91 CYS A O 1
ATOM 703 N N . GLU A 1 92 ? -2.551 6.216 9.474 1.00 96.31 92 GLU A N 1
ATOM 704 C CA . GLU A 1 92 ? -1.883 6.294 10.780 1.00 96.31 92 GLU A CA 1
ATOM 705 C C . GLU A 1 92 ? -2.327 7.523 11.590 1.00 96.31 92 GLU A C 1
ATOM 707 O O . GLU A 1 92 ? -2.651 7.427 12.777 1.00 96.31 92 GLU A O 1
ATOM 712 N N . GLU A 1 93 ? -2.425 8.680 10.942 1.00 94.19 93 GLU A N 1
ATOM 713 C CA . GLU A 1 93 ? -2.866 9.928 11.562 1.00 94.19 93 GLU A CA 1
ATOM 714 C C . GLU A 1 93 ? -4.327 9.879 12.021 1.00 94.19 93 GLU A C 1
ATOM 716 O O . GLU A 1 93 ? -4.714 10.595 12.947 1.00 94.19 93 GLU A O 1
ATOM 721 N N . SER A 1 94 ? -5.156 9.014 11.432 1.00 94.31 94 SER A N 1
ATOM 722 C CA . SER A 1 94 ? -6.562 8.875 11.823 1.00 94.31 94 SER A CA 1
ATOM 723 C C . SER A 1 94 ? -6.743 8.494 13.303 1.00 94.31 94 SER A C 1
ATOM 725 O O . SER A 1 94 ? -7.744 8.882 13.911 1.00 94.31 94 SER A O 1
ATOM 727 N N . PHE A 1 95 ? -5.755 7.823 13.913 1.00 93.00 95 PHE A N 1
ATOM 728 C CA . PHE A 1 95 ? -5.775 7.399 15.320 1.00 93.00 95 PHE A CA 1
ATOM 729 C C . PHE A 1 95 ? -5.381 8.501 16.316 1.00 93.00 95 PHE A C 1
ATOM 731 O O . PHE A 1 95 ? -5.583 8.345 17.523 1.00 93.00 95 PHE A O 1
ATOM 738 N N . SER A 1 96 ? -4.843 9.628 15.839 1.00 86.62 96 SER A N 1
ATOM 739 C CA . SER A 1 96 ? -4.472 10.779 16.674 1.00 86.62 96 SER A CA 1
ATOM 740 C C . SER A 1 96 ? -5.446 11.962 16.553 1.00 86.62 96 SER A C 1
ATOM 742 O O . SER A 1 96 ? -5.359 12.927 17.320 1.00 86.62 96 SER A O 1
ATOM 744 N N . ARG A 1 97 ? -6.431 11.887 15.645 1.00 75.12 97 ARG A N 1
ATOM 745 C CA . ARG A 1 97 ? -7.461 12.922 15.457 1.00 75.12 97 ARG A CA 1
ATOM 746 C C . ARG A 1 97 ? -8.424 12.984 16.655 1.00 75.12 97 ARG A C 1
ATOM 748 O O . ARG A 1 97 ? -8.919 11.969 17.133 1.00 75.12 97 ARG A O 1
ATOM 755 N N . GLY A 1 98 ? -8.760 14.198 17.105 1.00 66.81 98 GLY A N 1
ATOM 756 C CA . GLY A 1 98 ? -9.792 14.428 18.134 1.00 66.81 98 GLY A CA 1
ATOM 757 C C . GLY A 1 98 ? -9.292 14.553 19.580 1.00 66.81 98 GLY A C 1
ATOM 758 O O . GLY A 1 98 ? -10.082 14.413 20.511 1.00 66.81 98 GLY A O 1
ATOM 759 N N . GLY A 1 99 ? -7.998 14.819 19.791 1.00 66.88 99 GLY A N 1
ATOM 760 C CA . GLY A 1 99 ? -7.445 15.199 21.102 1.00 66.88 99 GLY A CA 1
ATOM 761 C C . GLY A 1 99 ? -7.281 14.055 22.110 1.00 66.88 99 GLY A C 1
ATOM 762 O O . GLY A 1 99 ? -6.793 14.282 23.214 1.00 66.88 99 GLY A O 1
ATOM 763 N N . ARG A 1 100 ? -7.645 12.820 21.744 1.00 67.38 100 ARG A N 1
ATOM 764 C CA . ARG A 1 100 ? -7.344 11.607 22.515 1.00 67.38 100 ARG A CA 1
ATOM 765 C C . ARG A 1 100 ? -6.413 10.731 21.697 1.00 67.38 100 ARG A C 1
ATOM 767 O O . ARG A 1 100 ? -6.866 10.014 20.813 1.00 67.38 100 ARG A O 1
ATOM 774 N N . TRP A 1 101 ? -5.121 10.786 22.003 1.00 72.38 101 TRP A N 1
ATOM 775 C CA . TRP A 1 101 ? -4.158 9.900 21.366 1.00 72.38 101 TRP A CA 1
ATOM 776 C C . TRP A 1 101 ? -4.492 8.441 21.701 1.00 72.38 101 TRP A C 1
ATOM 778 O O . TRP A 1 101 ? -4.641 8.060 22.872 1.00 72.38 101 TRP A O 1
ATOM 788 N N . ARG A 1 102 ? -4.638 7.629 20.657 1.00 80.06 102 ARG A N 1
ATOM 789 C CA . ARG A 1 102 ? -4.674 6.175 20.742 1.00 80.06 102 ARG A CA 1
ATOM 790 C C . ARG A 1 102 ? -3.532 5.646 19.898 1.00 80.06 102 ARG A C 1
ATOM 792 O O . ARG A 1 102 ? -3.335 6.094 18.774 1.00 80.06 102 ARG A O 1
ATOM 799 N N . GLN A 1 103 ? -2.783 4.701 20.452 1.00 86.12 103 GLN A N 1
ATOM 800 C CA . GLN A 1 103 ? -1.773 4.007 19.675 1.00 86.12 103 GLN A CA 1
ATOM 801 C C . GLN A 1 103 ? -2.470 3.255 18.540 1.00 86.12 103 GLN A C 1
ATOM 803 O O . GLN A 1 103 ? -3.407 2.489 18.783 1.00 86.12 103 GLN A O 1
ATOM 808 N N . SER A 1 104 ? -2.028 3.499 17.310 1.00 93.38 104 SER A N 1
ATOM 809 C CA . SER A 1 104 ? -2.521 2.774 16.147 1.00 93.38 104 SER A CA 1
ATOM 810 C C . SER A 1 104 ? -2.154 1.291 16.290 1.00 93.38 104 SER A C 1
ATOM 812 O O . SER A 1 104 ? -0.998 0.960 16.569 1.00 93.38 104 SER A O 1
ATOM 814 N N . PRO A 1 105 ? -3.101 0.359 16.077 1.00 95.44 105 PRO A N 1
ATOM 815 C CA . PRO A 1 105 ? -2.799 -1.070 16.044 1.00 95.44 105 PRO A CA 1
ATOM 816 C C . PRO A 1 105 ? -2.043 -1.480 14.765 1.00 95.44 105 PRO A C 1
ATOM 818 O O . PRO A 1 105 ? -1.796 -2.668 14.550 1.00 95.44 105 PRO A O 1
ATOM 821 N N . LEU A 1 106 ? -1.723 -0.515 13.896 1.00 97.56 106 LEU A N 1
ATOM 822 C CA . LEU A 1 106 ? -1.122 -0.712 12.582 1.00 97.56 106 LEU A CA 1
ATOM 823 C C . LEU A 1 106 ? 0.255 -0.052 12.453 1.00 97.56 106 LEU A C 1
ATOM 825 O O . LEU A 1 106 ? 0.902 -0.287 11.438 1.00 97.56 106 LEU A O 1
ATOM 829 N N . THR A 1 107 ? 0.726 0.715 13.448 1.00 96.31 107 THR A N 1
ATOM 830 C CA . THR A 1 107 ? 1.944 1.546 13.353 1.00 96.31 107 THR A CA 1
ATOM 831 C C . THR A 1 107 ? 3.131 0.807 12.736 1.00 96.31 107 THR A C 1
ATOM 833 O O . THR A 1 107 ? 3.737 1.290 11.782 1.00 96.31 107 THR A O 1
ATOM 836 N N . ASP A 1 108 ? 3.454 -0.395 13.218 1.00 96.62 108 ASP A N 1
ATOM 837 C CA . ASP A 1 108 ? 4.606 -1.152 12.713 1.00 96.62 108 ASP A CA 1
ATOM 838 C C . ASP A 1 108 ? 4.445 -1.556 11.242 1.00 96.62 108 ASP A C 1
ATOM 840 O O . ASP A 1 108 ? 5.393 -1.465 10.460 1.00 96.62 108 ASP A O 1
ATOM 844 N N . ARG A 1 109 ? 3.230 -1.952 10.846 1.00 97.44 109 ARG A N 1
ATOM 845 C CA . ARG A 1 109 ? 2.896 -2.331 9.465 1.00 97.44 109 ARG A CA 1
ATOM 846 C C . ARG A 1 109 ? 2.916 -1.120 8.540 1.00 97.44 109 ARG A C 1
ATOM 848 O O . ARG A 1 109 ? 3.555 -1.170 7.490 1.00 97.44 109 ARG A O 1
ATOM 855 N N . ASN A 1 110 ? 2.306 -0.022 8.979 1.00 97.62 110 ASN A N 1
ATOM 856 C CA . ASN A 1 110 ? 2.302 1.257 8.275 1.00 97.62 110 ASN A CA 1
ATOM 857 C C . ASN A 1 110 ? 3.741 1.735 8.025 1.00 97.62 110 ASN A C 1
ATOM 859 O O . ASN A 1 110 ? 4.113 2.044 6.895 1.00 97.62 110 ASN A O 1
ATOM 863 N N . A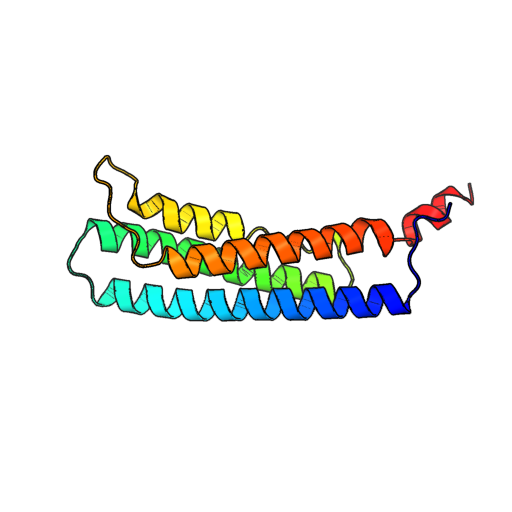SN A 1 111 ? 4.599 1.670 9.044 1.00 97.19 111 ASN 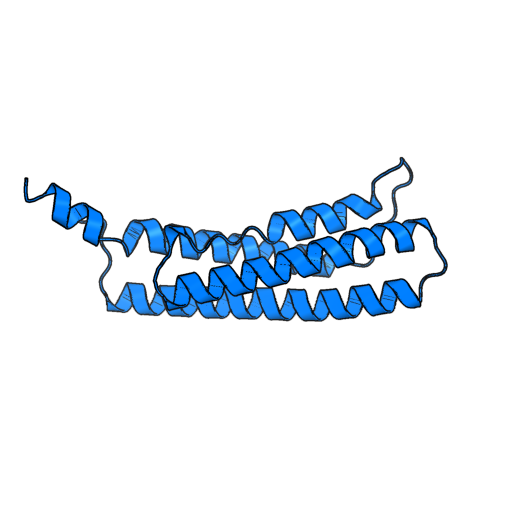A N 1
ATOM 864 C CA . ASN A 1 111 ? 6.008 2.043 8.934 1.00 97.19 111 ASN A CA 1
ATOM 865 C C . ASN A 1 111 ? 6.789 1.184 7.930 1.00 97.19 111 ASN A C 1
ATOM 867 O O . ASN A 1 111 ? 7.660 1.697 7.227 1.00 97.19 111 ASN A O 1
ATOM 871 N N . VAL A 1 112 ? 6.520 -0.124 7.864 1.00 96.19 112 VAL A N 1
ATOM 872 C CA . VAL A 1 112 ? 7.146 -1.006 6.866 1.00 96.19 112 VAL A CA 1
ATOM 873 C C . VAL A 1 112 ? 6.734 -0.589 5.457 1.00 96.19 112 VAL A C 1
ATOM 875 O O . VAL A 1 112 ? 7.606 -0.405 4.610 1.00 96.19 112 VAL A O 1
ATOM 878 N N . ILE A 1 113 ? 5.438 -0.390 5.217 1.00 97.06 113 ILE A N 1
ATOM 879 C CA . ILE A 1 113 ? 4.921 -0.036 3.890 1.00 97.06 113 ILE A CA 1
ATOM 880 C C . ILE A 1 113 ? 5.445 1.330 3.449 1.00 97.06 113 ILE A C 1
ATOM 882 O O . ILE A 1 113 ? 5.947 1.442 2.338 1.00 97.06 113 ILE A O 1
ATOM 886 N N . VAL A 1 114 ? 5.440 2.338 4.326 1.00 96.94 114 VAL A N 1
ATOM 887 C CA . VAL A 1 114 ? 5.986 3.672 4.018 1.00 96.94 114 VAL A CA 1
ATOM 888 C C . VAL A 1 114 ? 7.466 3.600 3.636 1.00 96.94 114 VAL A C 1
ATOM 890 O O . VAL A 1 114 ? 7.892 4.281 2.704 1.00 96.94 114 VAL A O 1
ATOM 893 N N . ARG A 1 115 ? 8.269 2.769 4.315 1.00 95.44 115 ARG A N 1
ATOM 894 C CA . ARG A 1 115 ? 9.686 2.582 3.952 1.00 95.44 115 ARG A CA 1
ATOM 895 C C . ARG A 1 115 ? 9.844 1.963 2.566 1.00 95.44 115 ARG A C 1
ATOM 897 O O . ARG A 1 115 ? 10.635 2.468 1.775 1.00 95.44 115 ARG A O 1
ATOM 904 N N . PHE A 1 116 ? 9.086 0.910 2.266 1.00 94.38 116 PHE A N 1
ATOM 905 C CA . PHE A 1 116 ? 9.110 0.290 0.941 1.00 94.38 116 PHE A CA 1
ATOM 906 C C . PHE A 1 116 ? 8.605 1.238 -0.149 1.00 94.38 116 PHE A C 1
ATOM 908 O O . PHE A 1 116 ? 9.205 1.301 -1.220 1.00 94.38 116 PHE A O 1
ATOM 915 N N . ALA A 1 117 ? 7.564 2.020 0.134 1.00 95.38 117 ALA A N 1
ATOM 916 C CA . ALA A 1 117 ? 7.011 2.984 -0.803 1.00 95.38 117 ALA A CA 1
ATOM 917 C C . ALA A 1 117 ? 8.037 4.058 -1.188 1.00 95.38 117 ALA A C 1
ATOM 919 O O . ALA A 1 117 ? 8.247 4.307 -2.374 1.00 95.38 117 ALA A O 1
ATOM 920 N N . LYS A 1 118 ? 8.742 4.616 -0.193 1.00 94.62 118 LYS A N 1
ATOM 921 C CA . LYS A 1 118 ? 9.827 5.588 -0.401 1.00 94.62 118 LYS A CA 1
ATOM 922 C C . LYS A 1 118 ? 10.976 5.002 -1.214 1.00 94.62 118 LYS A C 1
ATOM 924 O O . LYS A 1 118 ? 11.338 5.571 -2.236 1.00 94.62 118 LYS A O 1
ATOM 929 N N . PHE A 1 119 ? 11.478 3.835 -0.811 1.00 94.06 119 PHE A N 1
ATOM 930 C CA . PHE A 1 119 ? 12.539 3.133 -1.538 1.00 94.06 119 PHE A CA 1
ATOM 931 C C . PHE A 1 119 ? 12.155 2.874 -3.002 1.00 94.06 119 PHE A C 1
ATOM 933 O O . PHE A 1 119 ? 12.934 3.101 -3.922 1.00 94.06 119 PHE A O 1
ATOM 940 N N . THR A 1 120 ? 10.916 2.453 -3.234 1.00 94.88 120 THR A N 1
ATOM 941 C CA . THR A 1 120 ? 10.390 2.228 -4.581 1.00 94.88 120 THR A CA 1
ATOM 942 C C . THR A 1 120 ? 10.291 3.528 -5.384 1.00 94.88 120 THR A C 1
ATOM 944 O O . THR A 1 120 ? 10.639 3.543 -6.562 1.00 94.88 120 THR A O 1
ATOM 947 N N . GLY A 1 121 ? 9.857 4.625 -4.756 1.00 94.31 121 GLY A N 1
ATOM 948 C CA . GLY A 1 121 ? 9.814 5.949 -5.380 1.00 94.31 121 GLY A CA 1
ATOM 949 C C . GLY A 1 121 ? 11.196 6.435 -5.823 1.00 94.31 121 GLY A C 1
ATOM 950 O O . GLY A 1 121 ? 11.327 6.964 -6.923 1.00 94.31 121 GLY A O 1
ATOM 951 N N . GLU A 1 122 ? 12.236 6.179 -5.027 1.00 94.31 122 GLU A N 1
ATOM 952 C CA . GLU A 1 122 ? 13.629 6.489 -5.385 1.00 94.31 122 GLU A CA 1
ATOM 953 C C . GLU A 1 122 ? 14.097 5.695 -6.615 1.00 94.31 122 GLU A C 1
ATOM 955 O O . GLU A 1 122 ? 14.706 6.262 -7.524 1.00 94.31 122 GLU A O 1
ATOM 960 N N . ILE A 1 123 ? 13.761 4.401 -6.703 1.00 94.25 123 ILE A N 1
ATOM 961 C CA . ILE A 1 123 ? 14.080 3.583 -7.885 1.00 94.25 123 ILE A CA 1
ATOM 962 C C . ILE A 1 123 ? 13.360 4.117 -9.131 1.00 94.25 123 ILE 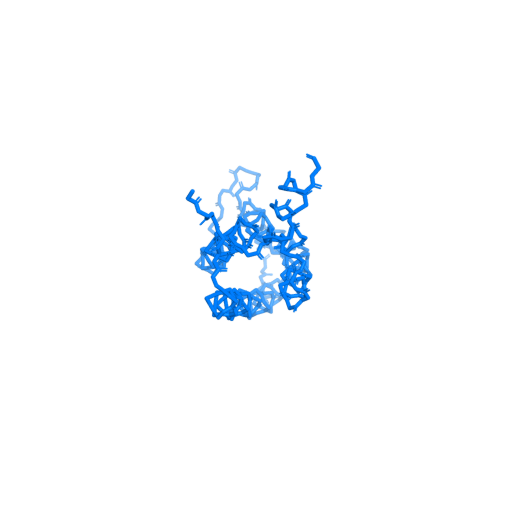A C 1
ATOM 964 O O . ILE A 1 123 ? 13.944 4.182 -10.212 1.00 94.25 123 ILE A O 1
ATOM 968 N N . ILE A 1 124 ? 12.086 4.490 -9.002 1.00 93.88 124 ILE A N 1
ATOM 969 C CA . ILE A 1 124 ? 11.294 4.999 -10.128 1.00 93.88 124 ILE A CA 1
ATOM 970 C C . ILE A 1 124 ? 11.826 6.356 -10.597 1.00 93.88 124 ILE A C 1
ATOM 972 O O . ILE A 1 124 ? 11.964 6.557 -11.802 1.00 93.88 124 ILE A O 1
ATOM 976 N N . ALA A 1 125 ? 12.201 7.249 -9.678 1.00 91.81 125 ALA A N 1
ATOM 977 C CA . ALA A 1 125 ? 12.849 8.514 -10.020 1.00 91.81 125 ALA A CA 1
ATOM 978 C C . ALA A 1 125 ? 14.143 8.281 -10.817 1.00 91.81 125 ALA A C 1
ATOM 980 O O . ALA A 1 125 ? 14.340 8.868 -11.880 1.00 91.81 125 ALA A O 1
ATOM 981 N N . PHE A 1 126 ? 14.968 7.331 -10.378 1.00 90.38 126 PHE A N 1
ATOM 982 C CA . PHE A 1 126 ? 16.176 6.941 -11.099 1.00 90.38 126 PHE A CA 1
ATOM 983 C C . PHE A 1 126 ? 15.882 6.386 -12.506 1.00 90.38 126 PHE A C 1
ATOM 985 O O . PHE A 1 126 ? 16.582 6.707 -13.468 1.00 90.38 126 PHE A O 1
ATOM 992 N N . LEU A 1 127 ? 14.824 5.581 -12.666 1.00 91.19 127 LEU A N 1
ATOM 993 C CA . LEU A 1 127 ? 14.374 5.103 -13.981 1.00 91.19 127 LEU A CA 1
ATOM 994 C C . LEU A 1 127 ? 13.932 6.254 -14.897 1.00 91.19 127 LEU A C 1
ATOM 996 O O . LEU A 1 127 ? 14.228 6.230 -16.095 1.00 91.19 127 LEU A O 1
ATOM 1000 N N . VAL A 1 128 ? 13.252 7.268 -14.357 1.00 90.06 128 VAL A N 1
ATOM 1001 C CA . VAL A 1 128 ? 12.868 8.468 -15.113 1.00 90.06 128 VAL A CA 1
ATOM 1002 C C . VAL A 1 128 ? 14.103 9.227 -15.592 1.00 90.06 128 VAL A C 1
ATOM 1004 O O . VAL A 1 128 ? 14.172 9.577 -16.766 1.00 90.06 128 VAL A O 1
ATOM 1007 N N . GLU A 1 129 ? 15.075 9.459 -14.715 1.00 86.12 129 GLU A N 1
ATOM 1008 C CA . GLU A 1 129 ? 16.247 10.282 -15.024 1.00 86.12 129 GLU A CA 1
ATOM 1009 C C . GLU A 1 129 ? 17.212 9.598 -15.995 1.00 86.12 129 GLU A C 1
ATOM 1011 O O . GLU A 1 129 ? 17.696 10.222 -16.938 1.00 86.12 129 GLU A O 1
ATOM 1016 N N . CYS A 1 130 ? 17.486 8.309 -15.791 1.00 83.19 130 CYS A N 1
ATOM 1017 C CA . CYS A 1 130 ? 18.604 7.650 -16.461 1.00 83.19 130 CYS A CA 1
ATOM 1018 C C . CYS A 1 130 ? 18.211 6.693 -17.592 1.00 83.19 130 CYS A C 1
ATOM 1020 O O . CYS A 1 130 ? 19.074 6.318 -18.393 1.00 83.19 130 CYS A O 1
ATOM 1022 N N . CYS A 1 131 ? 16.944 6.265 -17.659 1.00 83.62 131 CYS A N 1
ATOM 1023 C CA . CYS A 1 131 ? 16.477 5.284 -18.646 1.00 83.62 131 CYS A CA 1
ATOM 1024 C C . CYS A 1 131 ? 15.553 5.874 -19.723 1.00 83.62 131 CYS A C 1
ATOM 1026 O O . CYS A 1 131 ? 15.394 5.262 -20.782 1.00 83.62 131 CYS A O 1
ATOM 1028 N N . ASN A 1 132 ? 15.008 7.082 -19.533 1.00 74.50 132 ASN A N 1
ATOM 1029 C CA . ASN A 1 132 ? 14.249 7.811 -20.562 1.00 74.50 132 ASN A CA 1
ATOM 1030 C C . ASN A 1 132 ? 15.149 8.630 -21.512 1.00 74.50 132 ASN A C 1
ATOM 1032 O O . ASN A 1 132 ? 14.915 9.805 -21.786 1.00 74.50 132 ASN A O 1
ATOM 1036 N N . CYS 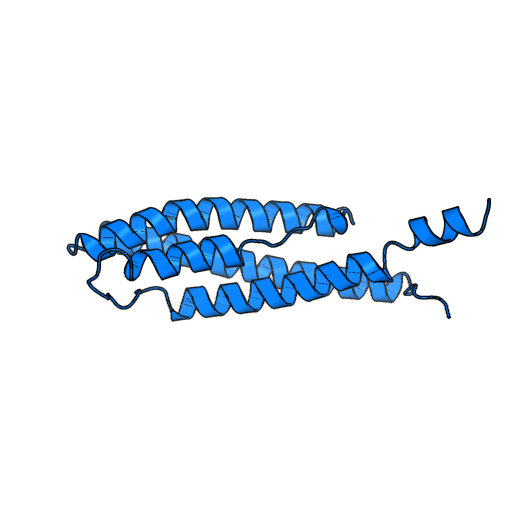A 1 133 ? 16.149 7.989 -22.115 1.00 65.94 133 CYS A N 1
ATOM 1037 C CA . CYS A 1 133 ? 17.115 8.644 -23.012 1.00 65.94 133 CYS A CA 1
ATOM 1038 C C . CYS A 1 133 ? 16.567 9.081 -24.380 1.00 65.94 133 CYS A C 1
ATOM 1040 O O . CYS A 1 133 ? 17.266 9.742 -25.148 1.00 65.94 133 CYS A O 1
ATOM 1042 N N . LYS A 1 134 ? 15.305 8.757 -24.697 1.00 54.53 134 LYS A N 1
ATOM 1043 C CA . LYS A 1 134 ? 14.645 9.233 -25.924 1.00 54.53 134 LYS A CA 1
ATOM 1044 C C . LYS A 1 134 ? 14.449 10.756 -25.953 1.00 54.53 134 LYS A C 1
ATOM 1046 O O . LYS A 1 134 ? 14.342 11.295 -27.048 1.00 54.53 134 LYS A O 1
ATOM 1051 N N . LEU A 1 135 ? 14.432 11.441 -24.802 1.00 48.94 135 LEU A N 1
ATOM 1052 C CA . LEU A 1 135 ? 14.352 12.909 -24.760 1.00 48.94 135 LEU A CA 1
ATOM 1053 C C . LEU A 1 135 ? 15.684 13.591 -25.124 1.00 48.94 135 LEU A C 1
ATOM 1055 O O . LEU A 1 135 ? 15.665 14.616 -25.795 1.00 48.94 135 LEU A O 1
ATOM 1059 N N . CYS A 1 136 ? 16.832 13.023 -24.735 1.00 44.41 136 CYS A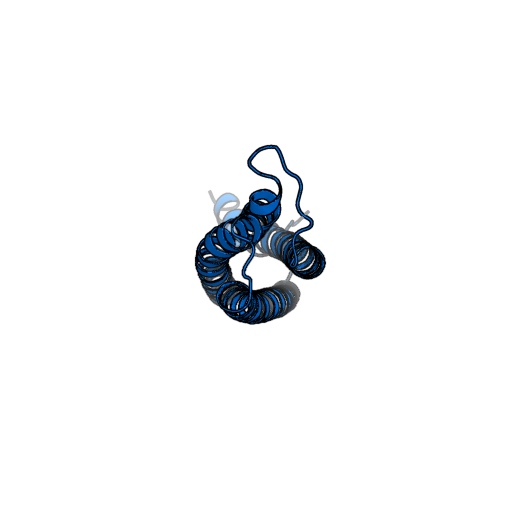 N 1
ATOM 1060 C CA . CYS A 1 136 ? 18.147 13.603 -25.047 1.00 44.41 136 CYS A CA 1
ATOM 1061 C C . CYS A 1 136 ? 18.486 13.487 -26.539 1.00 44.41 136 CYS A C 1
ATOM 1063 O O . CYS A 1 136 ? 18.903 14.463 -27.150 1.00 44.41 136 CYS A O 1
ATOM 1065 N N . LEU A 1 137 ? 18.193 12.338 -27.158 1.00 45.34 137 LEU A N 1
ATOM 1066 C CA . LEU A 1 137 ? 18.463 12.123 -28.587 1.00 45.34 137 LEU A CA 1
ATOM 1067 C C . LEU A 1 137 ? 17.633 13.027 -29.518 1.00 45.34 137 LEU A C 1
ATOM 1069 O O . LEU A 1 137 ? 18.028 13.246 -30.657 1.00 45.34 137 LEU A O 1
ATOM 1073 N N . TRP A 1 138 ? 16.492 13.554 -29.061 1.00 42.62 138 TRP A N 1
ATOM 1074 C CA . TRP A 1 138 ? 15.679 14.497 -29.843 1.00 42.62 138 TRP A CA 1
ATOM 1075 C C . TRP A 1 138 ? 16.185 15.946 -29.781 1.00 42.62 138 TRP A C 1
ATOM 1077 O O . TRP A 1 138 ? 15.873 16.725 -30.678 1.00 42.62 138 TRP A O 1
ATOM 1087 N N . LEU A 1 139 ? 16.956 16.314 -28.753 1.00 43.09 139 LEU A N 1
ATOM 1088 C CA . LEU A 1 139 ? 17.540 17.654 -28.609 1.00 43.09 139 LEU A CA 1
ATOM 1089 C C . LEU A 1 139 ? 18.902 17.784 -29.302 1.00 43.09 139 LEU A C 1
ATOM 1091 O O . LEU A 1 139 ? 19.276 18.888 -29.676 1.00 43.09 139 LEU A O 1
ATOM 1095 N N . ASP A 1 140 ? 19.601 16.674 -29.544 1.00 44.62 140 ASP A N 1
ATOM 1096 C CA . ASP A 1 140 ? 20.891 16.670 -30.251 1.00 44.62 140 ASP A CA 1
ATOM 1097 C C . ASP A 1 140 ? 20.754 16.673 -31.792 1.00 44.62 140 ASP A C 1
ATOM 1099 O O . ASP A 1 140 ? 21.754 16.694 -32.512 1.00 44.62 140 ASP A O 1
ATOM 1103 N N . HIS A 1 141 ? 19.523 16.658 -32.319 1.00 43.78 141 HIS A N 1
ATOM 1104 C CA . HIS A 1 141 ? 19.235 16.581 -33.758 1.00 43.78 141 HIS A CA 1
ATOM 1105 C C . HIS A 1 141 ? 18.407 17.751 -34.330 1.00 43.78 141 HIS A C 1
ATOM 1107 O O . HIS A 1 141 ? 17.941 17.638 -35.465 1.00 43.78 141 HIS A O 1
ATOM 1113 N N . ASN A 1 142 ? 18.263 18.871 -33.608 1.00 39.78 142 ASN A N 1
ATOM 1114 C CA . ASN A 1 142 ? 17.658 20.115 -34.119 1.00 39.78 142 ASN A CA 1
ATOM 1115 C C . ASN A 1 142 ? 18.545 21.339 -33.877 1.00 39.78 142 ASN A C 1
ATOM 1117 O O . ASN A 1 142 ? 18.917 21.570 -32.707 1.00 39.78 142 ASN A O 1
#

Radius of gyration: 18.65 Å; chains: 1; bounding box: 45×28×57 Å

InterPro domains:
  IPR006501 Pectinesterase inhibitor domain [PF04043] (13-99)
  IPR006501 Pectinesterase inhibitor domain [TIGR01614] (11-120)
  IPR035513 Invertase/pectin methylesterase inhibitor domain superfamily [G3DSA:1.20.140.40] (5-128)
  IPR035513 Invertase/pectin methylesterase inhibitor domain superfamily [SSF101148] (8-127)

Foldseek 3Di:
DALADDPVVLVVLLVVLLVLLVVLLVLLVVVLVVLVVCLVPDPDPLLVQLSVLLNVLSVVLNVLSVQLNVCSVVLVLVRSQNPSLVSLVSSQCSQVPDPDHDHHPCVVSSVVSNVSSVVSNVSSVSSVRHVVCVVVVVVVPD

pLDDT: mean 89.05, std 14.55, range [39.78, 98.44]

Secondary structure (DSSP, 8-state):
------HHHHHHHHHHHHHHHHHHHHHHHHHHHHHHHHHHH---HHHHHHHHHHHHHHHHHHHHHHHHHHHHHHT-GGG---THHHHHHHHHHTTTTTS-----TTHHHHHHHHHHHHHHHHHHHHHHHHH-THHHHHHTT-

Sequence (142 aa):
MDHCMSHTLCSDVKGLARIALDQTLTNSVDTQARIVRLFNETSDEYIRKGLGTCKDEYDLGVGKITEATQNVILSHFVDARNDVADEVNTCEESFSRGGRWRQSPLTDRNNVIVRFAKFTGEIIAFLVECCNCKLCLWLDHN